Protein AF-A0A183PS20-F1 (afdb_monomer_lite)

Radius of gyration: 25.9 Å; chains: 1; bounding box: 67×39×58 Å

pLDDT: mean 72.87, std 17.19, range [33.78, 92.19]

Secondary structure (DSSP, 8-state):
-HHHHHHHHHHHHHHHHHHHHHS-------------PPPP--------------TTHHHHHHHHHHHHSSHHHHHHHGGGSPPHHHHHHTT-EEEEEETTEEEEEEEEE---HHHHHHHHT--TTEEE-TTT--EEEB-TT--B-S--S-TTSTT--------

Foldseek 3Di:
DVVVVVVVVVVVVVVVVVVVVVVDDDDDDDDDDDDDDDDDDDDDDDDDDDDDDPPVVVVVVVVVVVCCDDDNVVVVCVVVDDDPVRCLVVFHWAFDADPNDTDPPDTDTNDDPVVCVLQVPADPQWDADPPPRDIFGADPVGATPDDDPDPPRPNDPPPDPDD

InterPro domains:
  IPR031736 RNA exonuclease 1 homolog-like domain [PF15870] (1-112)

Sequence (163 aa):
MAYLNAVIQRLKCLKAEKKSIQLGEKSKISSSLTVVTRPAITSSHLSAYDSNNNAKKDDAEEKLDRLVKGPLLYSQLTSYLLSEEDLLANGYPLELVENDTIIRGKAALCLPENKSQLYGNCQSNERVCCRCGTRFLVDEYGYSLTQGECIYHWGKAVKQRSK

Structure (mmCIF, N/CA/C/O backbone):
data_AF-A0A183PS20-F1
#
_entry.id   AF-A0A183PS20-F1
#
loop_
_atom_site.group_PDB
_atom_site.id
_atom_site.type_symbol
_atom_site.label_atom_id
_atom_site.label_alt_id
_atom_site.label_comp_id
_atom_site.label_asym_id
_atom_site.label_entity_id
_atom_site.label_seq_id
_atom_site.pdbx_PDB_ins_code
_atom_site.Cartn_x
_atom_site.Cartn_y
_atom_site.Cartn_z
_atom_site.occupancy
_atom_site.B_iso_or_equiv
_atom_site.auth_seq_id
_atom_site.auth_comp_id
_atom_site.auth_asym_id
_atom_site.auth_atom_id
_atom_site.pdbx_PDB_model_num
ATOM 1 N N . MET A 1 1 ? -27.577 16.461 3.351 1.00 53.16 1 MET A N 1
ATOM 2 C CA . MET A 1 1 ? -28.738 15.568 3.592 1.00 53.16 1 MET A CA 1
ATOM 3 C C . MET A 1 1 ? -28.722 14.263 2.783 1.00 53.16 1 MET A C 1
ATOM 5 O O . MET A 1 1 ? -29.115 13.245 3.333 1.00 53.16 1 MET A O 1
ATOM 9 N N . ALA A 1 2 ? -28.239 14.228 1.531 1.00 55.22 2 ALA A N 1
ATOM 10 C CA . ALA A 1 2 ? -28.244 13.002 0.707 1.00 55.22 2 ALA A CA 1
ATOM 11 C C . ALA A 1 2 ? -27.350 11.859 1.238 1.00 55.22 2 ALA A C 1
ATOM 13 O O . ALA A 1 2 ? -27.740 10.694 1.203 1.00 55.22 2 ALA A O 1
ATOM 14 N N . TYR A 1 3 ? -26.173 12.191 1.776 1.00 71.75 3 TYR A N 1
ATOM 15 C CA . TYR A 1 3 ? -25.221 11.193 2.274 1.00 71.75 3 TYR A CA 1
ATOM 16 C C . TYR A 1 3 ? -25.757 10.426 3.491 1.00 71.75 3 TYR A C 1
ATOM 18 O O . TYR A 1 3 ? -25.661 9.206 3.562 1.00 71.75 3 TYR A O 1
ATOM 26 N N . LEU A 1 4 ? -26.404 11.138 4.416 1.00 71.94 4 LEU A N 1
ATOM 27 C CA . LEU A 1 4 ? -26.926 10.566 5.656 1.00 71.94 4 LEU A CA 1
ATOM 28 C C . LEU A 1 4 ? -28.072 9.579 5.377 1.00 71.94 4 LEU A C 1
ATOM 30 O O . LEU A 1 4 ? -28.113 8.492 5.947 1.00 71.94 4 LEU A O 1
ATOM 34 N N . ASN A 1 5 ? -28.928 9.898 4.405 1.00 71.50 5 ASN A N 1
ATOM 35 C CA . ASN A 1 5 ? -29.996 9.003 3.965 1.00 71.50 5 ASN A CA 1
ATOM 36 C C . ASN A 1 5 ? -29.450 7.752 3.258 1.00 71.50 5 ASN A C 1
ATOM 38 O O . ASN A 1 5 ? -29.927 6.654 3.538 1.00 71.50 5 ASN A O 1
ATOM 42 N N . ALA A 1 6 ? -28.408 7.885 2.427 1.00 73.12 6 ALA A N 1
ATOM 43 C CA . ALA A 1 6 ? -27.748 6.748 1.779 1.00 73.12 6 ALA A CA 1
ATOM 44 C C . ALA A 1 6 ? -27.099 5.792 2.797 1.00 73.12 6 ALA A C 1
ATOM 46 O O . ALA A 1 6 ? -27.215 4.569 2.676 1.00 73.12 6 ALA A O 1
ATOM 47 N N . VAL A 1 7 ? -26.478 6.347 3.843 1.00 82.25 7 VAL A N 1
ATOM 48 C CA . VAL A 1 7 ? -25.910 5.570 4.953 1.00 82.25 7 VAL A CA 1
ATOM 49 C C . VAL A 1 7 ? -27.016 4.840 5.723 1.00 82.25 7 VAL A C 1
ATOM 51 O O . VAL A 1 7 ? -26.908 3.633 5.947 1.00 82.25 7 VAL A O 1
ATOM 54 N N . ILE A 1 8 ? -28.121 5.515 6.056 1.00 86.00 8 ILE A N 1
ATOM 55 C CA . ILE A 1 8 ? -29.263 4.895 6.752 1.00 86.00 8 ILE A CA 1
ATOM 56 C C . ILE A 1 8 ? -29.866 3.752 5.923 1.00 86.00 8 ILE A C 1
ATOM 58 O O . ILE A 1 8 ? -30.191 2.695 6.468 1.00 86.00 8 ILE A O 1
ATOM 62 N N . GLN A 1 9 ? -29.998 3.928 4.608 1.00 77.31 9 GLN A N 1
ATOM 63 C CA . GLN A 1 9 ? -30.558 2.911 3.716 1.00 77.31 9 GLN A CA 1
ATOM 64 C C . GLN A 1 9 ? -29.644 1.687 3.613 1.00 77.31 9 GLN A C 1
ATOM 66 O O . GLN A 1 9 ? -30.122 0.557 3.725 1.00 77.31 9 GLN A O 1
ATOM 71 N N . ARG A 1 10 ? -28.322 1.890 3.519 1.00 84.69 10 ARG A N 1
ATOM 72 C CA . ARG A 1 10 ? -27.351 0.787 3.520 1.00 84.69 10 ARG A CA 1
ATOM 73 C C . ARG A 1 10 ? -27.370 0.015 4.840 1.00 84.69 10 ARG A C 1
ATOM 75 O O . ARG A 1 10 ? -27.350 -1.214 4.816 1.00 84.69 10 ARG A O 1
ATOM 82 N N . LEU A 1 11 ? -27.481 0.711 5.972 1.00 85.38 11 LEU A N 1
ATOM 83 C CA . LEU A 1 11 ? -27.589 0.085 7.295 1.00 85.38 11 LEU A CA 1
ATOM 84 C C . LEU A 1 11 ? -28.887 -0.723 7.462 1.00 85.38 11 LEU A C 1
ATOM 86 O O . LEU A 1 11 ? -28.869 -1.781 8.093 1.00 85.38 11 LEU A O 1
ATOM 90 N N . LYS A 1 12 ? -30.004 -0.272 6.875 1.00 87.12 12 LYS A N 1
ATOM 91 C CA . LYS A 1 12 ? -31.263 -1.039 6.849 1.00 87.12 12 LYS A CA 1
ATOM 92 C C . LYS A 1 12 ? -31.135 -2.314 6.007 1.00 87.12 12 LYS A C 1
ATOM 94 O O . LYS A 1 12 ? -31.563 -3.370 6.470 1.00 87.12 12 LYS A O 1
ATOM 99 N N . CYS A 1 13 ? -30.489 -2.246 4.841 1.00 76.12 13 CYS A N 1
ATOM 100 C CA . CYS A 1 13 ? -30.241 -3.422 3.999 1.00 76.12 13 CYS A CA 1
ATOM 101 C C . CYS A 1 13 ? -29.347 -4.458 4.697 1.00 76.12 13 CYS A C 1
ATOM 103 O O . CYS A 1 13 ? -29.694 -5.633 4.738 1.00 76.12 13 CYS A O 1
ATOM 105 N N . LEU A 1 14 ? -28.255 -4.020 5.333 1.00 77.31 14 LEU A N 1
ATOM 106 C CA . LEU A 1 14 ? -27.346 -4.914 6.063 1.00 77.31 14 LEU A CA 1
ATOM 107 C C . LEU A 1 14 ? -28.026 -5.594 7.264 1.00 77.31 14 LEU A C 1
ATOM 109 O O . LEU A 1 14 ? -27.734 -6.745 7.580 1.00 77.31 14 LEU A O 1
ATOM 113 N N . LYS A 1 15 ? -28.974 -4.916 7.930 1.00 80.81 15 LYS A N 1
ATOM 114 C CA . LYS A 1 15 ? -29.789 -5.533 8.993 1.00 80.81 15 LYS A CA 1
ATOM 115 C C . LYS A 1 15 ? -30.753 -6.596 8.459 1.00 80.81 15 LYS A C 1
ATOM 117 O O . LYS A 1 15 ? -30.976 -7.586 9.153 1.00 80.81 15 LYS A O 1
ATOM 122 N N . ALA A 1 16 ? -31.311 -6.413 7.263 1.00 74.06 16 ALA A N 1
ATOM 123 C CA . ALA A 1 16 ? -32.165 -7.413 6.619 1.00 74.06 16 ALA A CA 1
ATOM 124 C C . ALA A 1 16 ? -31.356 -8.640 6.158 1.00 74.06 16 ALA A C 1
ATOM 126 O O . ALA A 1 16 ? -31.781 -9.768 6.387 1.00 74.06 16 ALA A O 1
ATOM 127 N N . GLU A 1 17 ? -30.154 -8.419 5.625 1.00 73.44 17 GLU A N 1
ATOM 128 C CA . GLU A 1 17 ? -29.200 -9.464 5.225 1.00 73.44 17 GLU A CA 1
ATOM 129 C C . GLU A 1 17 ? -28.668 -10.259 6.435 1.00 73.44 17 GLU A C 1
ATOM 131 O O . GLU A 1 17 ? -28.566 -11.482 6.406 1.00 73.44 17 GLU A O 1
ATOM 136 N N . LYS A 1 18 ? -28.440 -9.599 7.580 1.00 69.62 18 LYS A N 1
ATOM 137 C CA . LYS A 1 18 ? -28.133 -10.295 8.844 1.00 69.62 18 LYS A CA 1
ATOM 138 C C . LYS A 1 18 ? -29.301 -11.169 9.325 1.00 69.62 18 LYS A C 1
ATOM 140 O O . LYS A 1 18 ? -29.069 -12.207 9.940 1.00 69.62 18 LYS A O 1
ATOM 145 N N . LYS A 1 19 ? -30.548 -10.760 9.058 1.00 61.75 19 LYS A N 1
ATOM 146 C CA . LYS A 1 19 ? -31.756 -11.509 9.441 1.00 61.75 19 LYS A CA 1
ATOM 147 C C . LYS A 1 19 ? -31.972 -12.744 8.557 1.00 61.75 19 LYS A C 1
ATOM 149 O O . LYS A 1 19 ? -32.441 -13.750 9.077 1.00 61.75 19 LYS A O 1
ATOM 154 N N . SER A 1 20 ? -31.578 -12.705 7.279 1.00 57.59 20 SER A N 1
ATOM 155 C CA . SER A 1 20 ? -31.592 -13.885 6.399 1.00 57.59 20 SER A CA 1
ATOM 156 C C . SER A 1 20 ? -30.471 -14.877 6.726 1.00 57.59 20 SER A C 1
ATOM 158 O O . SER A 1 20 ? -30.711 -16.076 6.708 1.00 57.59 20 SER A O 1
ATOM 160 N N . ILE A 1 21 ? -29.284 -14.411 7.136 1.00 58.88 21 ILE A N 1
ATOM 161 C CA . ILE A 1 21 ? -28.179 -15.300 7.553 1.00 58.88 21 ILE A CA 1
ATOM 162 C C . ILE A 1 21 ? -28.497 -16.047 8.866 1.00 58.88 21 ILE A C 1
ATOM 164 O O . ILE A 1 21 ? -28.037 -17.170 9.066 1.00 58.88 21 ILE A O 1
ATOM 168 N N . GLN A 1 22 ? -29.298 -15.456 9.765 1.00 57.62 22 GLN A N 1
ATOM 169 C CA . GLN A 1 22 ? -29.724 -16.114 11.013 1.00 57.62 22 GLN A CA 1
ATOM 170 C C . GLN A 1 22 ? -30.860 -17.134 10.822 1.00 57.62 22 GLN A C 1
ATOM 172 O O . GLN A 1 22 ? -31.020 -18.011 11.669 1.00 57.62 22 GLN A O 1
ATOM 177 N N . LEU A 1 23 ? -31.605 -17.072 9.712 1.00 53.69 23 LEU A N 1
ATOM 178 C CA . LEU A 1 23 ? -32.636 -18.045 9.342 1.00 53.69 23 LEU A CA 1
ATOM 179 C C . LEU A 1 23 ? -32.074 -19.032 8.298 1.00 53.69 23 LEU A C 1
ATOM 181 O O . LEU A 1 23 ? -32.521 -19.083 7.165 1.00 53.69 23 LEU A O 1
ATOM 185 N N . GLY A 1 24 ? -31.025 -19.748 8.711 1.00 48.50 24 GLY A N 1
ATOM 186 C CA . GLY A 1 24 ? -30.417 -20.924 8.081 1.00 48.50 24 GLY A CA 1
ATOM 187 C C . GLY A 1 24 ? -30.553 -21.117 6.569 1.00 48.50 24 GLY A C 1
ATOM 188 O O . GLY A 1 24 ? -31.514 -21.724 6.130 1.00 48.50 24 GLY A O 1
ATOM 189 N N . GLU A 1 25 ? -29.485 -20.813 5.827 1.00 40.31 25 GLU A N 1
ATOM 190 C CA . GLU A 1 25 ? -29.105 -21.539 4.607 1.00 40.31 25 GLU A CA 1
ATOM 191 C C . GLU A 1 25 ? -27.590 -21.382 4.373 1.00 40.31 25 GLU A C 1
ATOM 193 O O . GLU A 1 25 ? -27.076 -20.314 4.043 1.00 40.31 25 GLU A O 1
ATOM 198 N N . LYS A 1 26 ? -26.835 -22.459 4.624 1.00 48.22 26 LYS A N 1
ATOM 199 C CA . LYS A 1 26 ? -25.412 -22.563 4.276 1.00 48.22 26 LYS A CA 1
ATOM 200 C C . LYS A 1 26 ? -25.315 -22.991 2.812 1.00 48.22 26 LYS A C 1
ATOM 202 O O . LYS A 1 26 ? -25.551 -24.160 2.518 1.00 48.22 26 LYS A O 1
ATOM 207 N N . SER A 1 27 ? -24.873 -22.115 1.913 1.00 42.03 27 SER A N 1
ATOM 208 C CA . SER A 1 27 ? -24.460 -22.530 0.565 1.00 42.03 27 SER A CA 1
ATOM 209 C C . SER A 1 27 ? -23.140 -21.886 0.135 1.00 42.03 27 SER A C 1
ATOM 211 O O . SER A 1 27 ? -23.071 -20.715 -0.214 1.00 42.03 27 SER A O 1
ATOM 213 N N . LYS A 1 28 ? -22.105 -22.728 0.233 1.00 34.28 28 LYS A N 1
ATOM 214 C CA . LYS A 1 28 ? -20.882 -22.890 -0.571 1.00 34.28 28 LYS A CA 1
ATOM 215 C C . LYS A 1 28 ? -20.379 -21.707 -1.423 1.00 34.28 28 LYS A C 1
ATOM 217 O O . LYS A 1 28 ? -21.035 -21.214 -2.328 1.00 34.28 28 LYS A O 1
ATOM 222 N N . ILE A 1 29 ? -19.110 -21.405 -1.162 1.00 46.00 29 ILE A N 1
ATOM 223 C CA . ILE A 1 29 ? -18.163 -20.558 -1.892 1.00 46.00 29 ILE A CA 1
ATOM 224 C C . ILE A 1 29 ? -18.220 -20.809 -3.411 1.00 46.00 29 ILE A C 1
ATOM 226 O O . ILE A 1 29 ? -18.082 -21.950 -3.850 1.00 46.00 29 ILE A O 1
ATOM 230 N N . SER A 1 30 ? -18.310 -19.740 -4.208 1.00 33.78 30 SER A N 1
ATOM 231 C CA . SER A 1 30 ? -17.789 -19.730 -5.578 1.00 33.78 30 SER A CA 1
ATOM 232 C C . SER A 1 30 ? -17.261 -18.343 -5.948 1.00 33.78 30 SER A C 1
ATOM 234 O O . SER A 1 30 ? -17.930 -17.323 -5.803 1.00 33.78 30 SER A O 1
ATOM 236 N N . SER A 1 31 ? -16.006 -18.334 -6.372 1.00 47.19 31 SER A N 1
ATOM 237 C CA . SER A 1 31 ? -15.199 -17.212 -6.830 1.00 47.19 31 SER A CA 1
ATOM 238 C C . SER A 1 31 ? -15.669 -16.659 -8.179 1.00 47.19 31 SER A C 1
ATOM 240 O O . SER A 1 31 ? -15.701 -17.407 -9.151 1.00 47.19 31 SER A O 1
ATOM 242 N N . SER A 1 32 ? -15.910 -15.350 -8.292 1.00 39.38 32 SER A N 1
ATOM 243 C CA . SER A 1 32 ? -15.623 -14.590 -9.524 1.00 39.38 32 SER A CA 1
ATOM 244 C C . SER A 1 32 ? -15.707 -13.076 -9.293 1.00 39.38 32 SER A C 1
ATOM 246 O O . SER A 1 32 ? -16.576 -12.575 -8.584 1.00 39.38 32 SER A O 1
ATOM 248 N N . LEU A 1 33 ? -14.744 -12.350 -9.868 1.00 51.25 33 LEU A N 1
ATOM 249 C CA . LEU A 1 33 ? -14.690 -10.890 -9.899 1.00 51.25 33 LEU A CA 1
ATOM 250 C C . L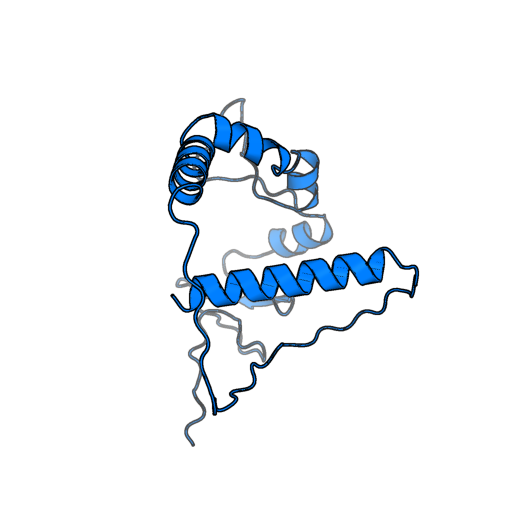EU A 1 33 ? -15.812 -10.336 -10.788 1.00 51.25 33 LEU A C 1
ATOM 252 O O . LEU A 1 33 ? -15.847 -10.666 -11.970 1.00 51.25 33 LEU A O 1
ATOM 256 N N . THR A 1 34 ? -16.615 -9.390 -10.293 1.00 38.59 34 THR A N 1
ATOM 257 C CA . THR A 1 34 ? -17.425 -8.523 -11.168 1.00 38.59 34 THR A CA 1
ATOM 258 C C . THR A 1 34 ? -17.467 -7.079 -10.676 1.00 38.59 34 THR A C 1
ATOM 260 O O . THR A 1 34 ? -17.863 -6.782 -9.550 1.00 38.59 34 THR A O 1
ATOM 263 N N . VAL A 1 35 ? -17.034 -6.194 -11.574 1.00 48.00 35 VAL A N 1
ATOM 264 C CA . VAL A 1 35 ? -17.052 -4.729 -11.512 1.00 48.00 35 VAL A CA 1
ATOM 265 C C . VAL A 1 35 ? -18.494 -4.224 -11.420 1.00 48.00 35 VAL A C 1
ATOM 267 O O . VAL A 1 35 ? -19.351 -4.647 -12.190 1.00 48.00 35 VAL A O 1
ATOM 270 N N . VAL A 1 36 ? -18.759 -3.305 -10.489 1.00 39.06 36 VAL A N 1
ATOM 271 C CA . VAL A 1 36 ? -20.100 -2.753 -10.245 1.00 39.06 36 VAL A CA 1
ATOM 272 C C . VAL A 1 36 ? -20.274 -1.438 -11.006 1.00 39.06 36 VAL A C 1
ATOM 274 O O . VAL A 1 36 ? -19.739 -0.402 -10.612 1.00 39.06 36 VAL A O 1
ATOM 277 N N . THR A 1 37 ? -21.059 -1.468 -12.080 1.00 48.34 37 THR A N 1
ATOM 278 C CA . THR A 1 37 ? -21.563 -0.273 -12.774 1.00 48.34 37 THR A CA 1
ATOM 279 C C . THR A 1 37 ? -22.824 0.232 -12.068 1.00 48.34 37 THR A C 1
ATOM 281 O O . THR A 1 37 ? -23.729 -0.544 -11.767 1.00 48.34 37 THR A O 1
ATOM 284 N N . ARG A 1 38 ? -22.902 1.539 -11.785 1.00 45.19 38 ARG A N 1
ATOM 285 C CA . ARG A 1 38 ? -24.082 2.170 -11.166 1.00 45.19 38 ARG A CA 1
ATOM 286 C C . ARG A 1 38 ? -25.182 2.407 -12.213 1.00 45.19 38 ARG A C 1
ATOM 288 O O . ARG A 1 38 ? -24.880 3.045 -13.220 1.00 45.19 38 ARG A O 1
ATOM 295 N N . PRO A 1 39 ? -26.443 1.996 -11.979 1.00 42.38 39 PRO A N 1
ATOM 296 C CA . PRO A 1 39 ? -27.552 2.422 -12.817 1.00 42.38 39 PRO A CA 1
ATOM 297 C C . PRO A 1 39 ? -28.018 3.823 -12.396 1.00 42.38 39 PRO A C 1
ATOM 299 O O . PRO A 1 39 ? -28.177 4.117 -11.210 1.00 42.38 39 PRO A O 1
ATOM 302 N N . ALA A 1 40 ? -28.228 4.690 -13.383 1.00 48.81 40 ALA A N 1
ATOM 303 C CA . ALA A 1 40 ? -28.978 5.928 -13.229 1.00 48.81 40 ALA A CA 1
ATOM 304 C C . ALA A 1 40 ? -30.468 5.592 -13.330 1.00 48.81 40 ALA A C 1
ATOM 306 O O . ALA A 1 40 ? -30.876 4.988 -14.321 1.00 48.81 40 ALA A O 1
ATOM 307 N N . ILE A 1 41 ? -31.275 5.963 -12.331 1.00 44.97 41 ILE A N 1
ATOM 308 C CA . ILE A 1 41 ? -32.732 5.864 -12.443 1.00 44.97 41 ILE A CA 1
ATOM 309 C C . ILE A 1 41 ? -33.391 7.126 -11.884 1.00 44.97 41 ILE A C 1
ATOM 311 O O . ILE A 1 41 ? -33.194 7.536 -10.742 1.00 44.97 41 ILE A O 1
ATOM 315 N N . THR A 1 42 ? -34.156 7.711 -12.793 1.00 41.84 42 THR A N 1
ATOM 316 C CA . THR A 1 42 ? -35.156 8.768 -12.712 1.00 41.84 42 THR A CA 1
ATOM 317 C C . THR A 1 42 ? -36.068 8.652 -11.489 1.00 41.84 42 THR A C 1
ATOM 319 O O . THR A 1 42 ? -36.695 7.615 -11.279 1.00 41.84 42 THR A O 1
ATOM 322 N N . SER A 1 43 ? -36.195 9.729 -10.711 1.00 38.88 43 SER A N 1
ATOM 323 C CA . SER A 1 43 ? -37.126 9.805 -9.583 1.00 38.88 43 SER A CA 1
ATOM 324 C C . SER A 1 43 ? -38.443 10.454 -10.007 1.00 38.88 43 SER A C 1
ATOM 326 O O . SER A 1 43 ? -38.474 11.645 -10.317 1.00 38.88 43 SER A O 1
ATOM 328 N N . SER A 1 44 ? -39.532 9.693 -9.954 1.00 43.59 44 SER A N 1
ATOM 329 C CA . SER A 1 44 ? -40.887 10.235 -9.860 1.00 43.59 44 SER A CA 1
ATOM 330 C C . SER A 1 44 ? -41.491 9.826 -8.513 1.00 43.59 44 SER A C 1
ATOM 332 O O . SER A 1 44 ? -41.395 8.660 -8.145 1.00 43.59 44 SER A O 1
ATOM 334 N N . HIS A 1 45 ? -42.111 10.807 -7.833 1.00 40.19 45 HIS A N 1
ATOM 335 C CA . HIS A 1 45 ? -43.087 10.677 -6.731 1.00 40.19 45 HIS A CA 1
ATOM 336 C C . HIS A 1 45 ? -42.580 10.079 -5.393 1.00 40.19 45 HIS A C 1
ATOM 338 O O . HIS A 1 45 ? -41.842 9.109 -5.381 1.00 40.19 45 HIS A O 1
ATOM 344 N N . LEU A 1 46 ? -42.964 10.486 -4.181 1.00 41.62 46 LEU A N 1
ATOM 345 C CA . LEU A 1 46 ? -43.601 11.650 -3.553 1.00 41.62 46 LEU A CA 1
ATOM 346 C C . LEU A 1 46 ? -43.390 11.444 -2.027 1.00 41.62 46 LEU A C 1
ATOM 348 O O . LEU A 1 46 ? -43.195 10.327 -1.555 1.00 41.62 46 LEU A O 1
ATOM 352 N N . SER A 1 47 ? -43.396 12.552 -1.295 1.00 48.81 47 SER A N 1
ATOM 353 C CA . SER A 1 47 ? -43.313 12.768 0.156 1.00 48.81 47 SER A CA 1
ATOM 354 C C . SER A 1 47 ? -43.999 11.769 1.105 1.00 48.81 47 SER A C 1
ATOM 356 O O . SER A 1 47 ? -45.122 11.352 0.847 1.00 48.81 47 SER A O 1
ATOM 358 N N . ALA A 1 48 ? -43.436 11.619 2.311 1.00 36.78 48 ALA A N 1
ATOM 359 C CA . ALA A 1 48 ? -44.126 11.975 3.558 1.00 36.78 48 ALA A CA 1
ATOM 360 C C . ALA A 1 48 ? -43.107 12.124 4.702 1.00 36.78 48 ALA A C 1
ATOM 362 O O . ALA A 1 48 ? -42.210 11.305 4.888 1.00 36.78 48 ALA A O 1
ATOM 363 N N . TYR A 1 49 ? -43.241 13.243 5.396 1.00 49.50 49 TYR A N 1
ATOM 364 C CA . TYR A 1 49 ? -42.529 13.688 6.582 1.00 49.50 49 TYR A CA 1
ATOM 365 C C . TYR A 1 49 ? -42.980 12.872 7.798 1.00 49.50 49 TYR A C 1
ATOM 367 O O . TYR A 1 49 ? -44.148 12.508 7.882 1.00 49.50 49 TYR A O 1
ATOM 375 N N . ASP A 1 50 ? -42.093 12.670 8.772 1.00 39.41 50 ASP A N 1
ATOM 376 C CA . ASP A 1 50 ? -42.541 12.705 10.162 1.00 39.41 50 ASP A CA 1
ATOM 377 C C . ASP A 1 50 ? -41.420 13.204 11.078 1.00 39.41 50 ASP A C 1
ATOM 379 O O . ASP A 1 50 ? -40.281 12.726 11.040 1.00 39.41 50 ASP A O 1
ATOM 383 N N . SER A 1 51 ? -41.756 14.232 11.848 1.00 54.75 51 SER A N 1
ATOM 384 C CA . SER A 1 51 ? -40.857 15.054 12.650 1.00 54.75 51 SER A CA 1
ATOM 385 C C . SER A 1 51 ? -41.181 14.834 14.119 1.00 54.75 51 SER A C 1
ATOM 387 O O . SER A 1 51 ? -42.176 15.366 14.593 1.00 54.75 51 SER A O 1
ATOM 389 N N . ASN A 1 52 ? -40.339 14.098 14.851 1.00 51.88 52 ASN A N 1
ATOM 390 C CA . ASN A 1 52 ? -40.174 14.287 16.299 1.00 51.88 52 ASN A CA 1
ATOM 391 C C . ASN A 1 52 ? -39.081 13.370 16.863 1.00 51.88 52 ASN A C 1
ATOM 393 O O . ASN A 1 52 ? -39.333 12.180 17.008 1.00 51.88 52 ASN A O 1
ATOM 397 N N . ASN A 1 53 ? -37.880 13.899 17.162 1.00 50.53 53 ASN A N 1
ATOM 398 C CA . ASN A 1 53 ? -36.887 13.329 18.104 1.00 50.53 53 ASN A CA 1
ATOM 399 C C . ASN A 1 53 ? -35.632 14.234 18.226 1.00 50.53 53 ASN A C 1
ATOM 401 O O . ASN A 1 53 ? -34.521 13.801 17.927 1.00 50.53 53 ASN A O 1
ATOM 405 N N . ASN A 1 54 ? -35.778 15.497 18.649 1.00 54.59 54 ASN A N 1
ATOM 406 C CA . ASN A 1 54 ? -34.616 16.396 18.785 1.00 54.59 54 ASN A CA 1
ATOM 407 C C . ASN A 1 54 ? -33.846 16.233 20.115 1.00 54.59 54 ASN A C 1
ATOM 409 O O . ASN A 1 54 ? -32.647 16.443 20.128 1.00 54.59 54 ASN A O 1
ATOM 413 N N . ALA A 1 55 ? -34.466 15.755 21.202 1.00 53.38 55 ALA A N 1
ATOM 414 C CA . ALA A 1 55 ? -33.809 15.723 22.521 1.00 53.38 55 ALA A CA 1
ATOM 415 C C . ALA A 1 55 ? -32.818 14.559 22.756 1.00 53.38 55 ALA A C 1
ATOM 417 O O . ALA A 1 55 ? -31.973 14.648 23.631 1.00 53.38 55 ALA A O 1
ATOM 418 N N . LYS A 1 56 ? -32.900 13.452 22.002 1.00 54.53 56 LYS A N 1
ATOM 419 C CA . LYS A 1 56 ? -31.988 12.289 22.156 1.00 54.53 56 LYS A CA 1
ATOM 420 C C . LYS A 1 56 ? -30.757 12.347 21.250 1.00 54.53 56 LYS A C 1
ATOM 422 O O . LYS A 1 56 ? -29.902 11.464 21.313 1.00 54.53 56 LYS A O 1
ATOM 427 N N . LYS A 1 57 ? -30.727 13.312 20.332 1.00 53.97 57 LYS A N 1
ATOM 428 C CA . LYS A 1 57 ? -29.696 13.409 19.303 1.00 53.97 57 LYS A CA 1
ATOM 429 C C . LYS A 1 57 ? -28.447 14.108 19.840 1.00 53.97 57 LYS A C 1
ATOM 431 O O . LYS A 1 57 ? -27.349 13.638 19.564 1.00 53.97 57 LYS A O 1
ATOM 436 N N . ASP A 1 58 ? -28.642 15.108 20.692 1.00 61.06 58 ASP A N 1
ATOM 437 C CA . ASP A 1 58 ? -27.566 15.910 21.278 1.00 61.06 58 ASP A CA 1
ATOM 438 C C . ASP A 1 58 ? -26.679 15.074 22.221 1.00 61.06 58 ASP A C 1
ATOM 440 O O . ASP A 1 58 ? -25.458 15.082 22.084 1.00 61.06 58 ASP A O 1
ATOM 444 N N . ASP A 1 59 ? -27.273 14.224 23.069 1.00 71.81 59 ASP A N 1
ATOM 445 C CA . ASP A 1 59 ? -26.524 13.312 23.955 1.00 71.81 59 ASP A CA 1
ATOM 446 C C . ASP A 1 59 ? -25.710 12.261 23.181 1.00 71.81 59 ASP A C 1
ATOM 448 O O . ASP A 1 59 ? -24.621 11.844 23.590 1.00 71.81 59 ASP A O 1
ATOM 452 N N . ALA A 1 60 ? -26.258 11.777 22.062 1.00 76.69 60 ALA A N 1
ATOM 453 C CA . ALA A 1 60 ? -25.605 10.774 21.230 1.00 76.69 60 ALA A CA 1
ATOM 454 C C . ALA A 1 60 ? -24.447 11.381 20.429 1.00 76.69 60 ALA A C 1
ATOM 456 O O . ALA A 1 60 ? -23.392 10.752 20.321 1.00 76.69 60 ALA A O 1
ATOM 457 N N . GLU A 1 61 ? -24.629 12.589 19.893 1.00 79.38 61 GLU A N 1
ATOM 458 C CA . GLU A 1 61 ? -23.580 13.335 19.199 1.00 79.38 61 GLU A CA 1
ATOM 459 C C . GLU A 1 61 ? -22.457 13.730 20.162 1.00 79.38 61 GLU A C 1
ATOM 461 O O . GLU A 1 61 ? -21.298 13.462 19.856 1.00 79.38 61 GLU A O 1
ATOM 466 N N . GLU A 1 62 ? -22.765 14.223 21.365 1.00 78.69 62 GLU A N 1
ATOM 467 C CA . GLU A 1 62 ? -21.750 14.552 22.376 1.00 78.69 62 GLU A CA 1
ATOM 468 C C . GLU A 1 62 ? -20.969 13.311 22.835 1.00 78.69 62 GLU A C 1
ATOM 470 O O . GLU A 1 62 ? -19.741 13.334 22.972 1.00 78.69 62 GLU A O 1
ATOM 475 N N . LYS A 1 63 ? -21.660 12.183 23.034 1.00 78.19 63 LYS A N 1
ATOM 476 C CA . LYS A 1 63 ? -21.017 10.913 23.389 1.00 78.19 63 LYS A CA 1
ATOM 477 C C . LYS A 1 63 ? -20.106 10.397 22.275 1.00 78.19 63 LYS A C 1
ATOM 479 O O . LYS A 1 63 ? -19.032 9.877 22.575 1.00 78.19 63 LYS A O 1
ATOM 484 N N . LEU A 1 64 ? -20.510 10.535 21.013 1.00 79.06 64 LEU A N 1
ATOM 485 C CA . LEU A 1 64 ? -19.654 10.219 19.868 1.00 79.06 64 LEU A CA 1
ATOM 486 C C . LEU A 1 64 ? -18.443 11.149 19.812 1.00 79.06 64 LEU A C 1
ATOM 488 O O . LEU A 1 64 ? -17.330 10.671 19.616 1.00 79.06 64 LEU A O 1
ATOM 492 N N . ASP A 1 65 ? -18.632 12.440 20.062 1.00 81.19 65 ASP A N 1
ATOM 493 C CA . ASP A 1 65 ? -17.550 13.422 20.066 1.00 81.19 65 ASP A CA 1
ATOM 494 C C . ASP A 1 65 ? -16.498 13.098 21.137 1.00 81.19 65 ASP A C 1
ATOM 496 O O . ASP A 1 65 ? -15.297 13.172 20.881 1.00 81.19 65 ASP A O 1
ATOM 500 N N . ARG A 1 66 ? -16.935 12.632 22.313 1.00 77.56 66 ARG A N 1
ATOM 501 C CA . ARG A 1 66 ? -16.048 12.137 23.381 1.00 77.56 66 ARG A CA 1
ATOM 502 C C . ARG A 1 66 ? -15.354 10.815 23.036 1.00 77.56 66 ARG A C 1
ATOM 504 O O . ARG A 1 66 ? -14.242 10.589 23.496 1.00 77.56 66 ARG A O 1
ATOM 511 N N . LEU A 1 67 ? -15.991 9.936 22.261 1.00 77.50 67 LEU A N 1
ATOM 512 C CA . LEU A 1 67 ? -15.393 8.668 21.818 1.00 77.50 67 LEU A CA 1
ATOM 513 C C . LEU A 1 67 ? -14.370 8.863 20.695 1.00 77.50 67 LEU A C 1
ATOM 515 O O . LEU A 1 67 ? -13.388 8.131 20.631 1.00 77.50 67 LEU A O 1
ATOM 519 N N . VAL A 1 68 ? -14.607 9.832 19.810 1.00 81.19 68 VAL A N 1
ATOM 520 C CA . VAL A 1 68 ? -13.743 10.137 18.661 1.00 81.19 68 VAL A CA 1
ATOM 521 C C . VAL A 1 68 ? -12.580 11.055 19.058 1.00 81.19 68 VAL A C 1
ATOM 523 O O . VAL A 1 68 ? -11.562 11.100 18.371 1.00 81.19 68 VAL A O 1
ATOM 526 N N . LYS A 1 69 ? -12.671 11.761 20.189 1.00 81.75 69 LYS A N 1
ATOM 527 C CA . LYS A 1 69 ? -11.595 12.620 20.694 1.00 81.75 69 LYS A CA 1
ATOM 528 C C . LYS A 1 69 ? -10.799 11.919 21.798 1.00 81.7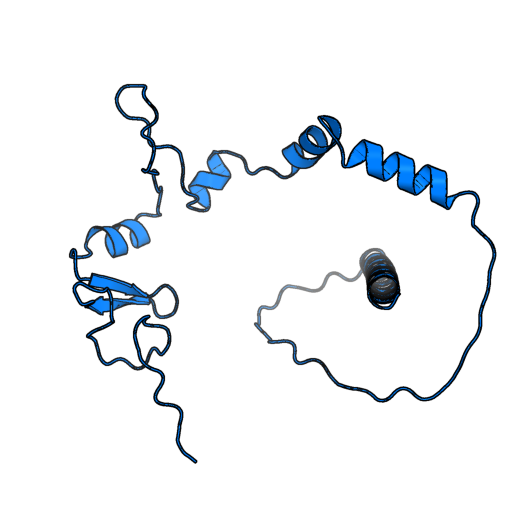5 69 LYS A C 1
ATOM 530 O O . LYS A 1 69 ? -11.334 11.523 22.826 1.00 81.75 69 LYS A O 1
ATOM 535 N N . GLY A 1 70 ? -9.480 11.851 21.621 1.00 81.19 70 GLY A N 1
ATOM 536 C CA . GLY A 1 70 ? -8.539 11.521 22.695 1.00 81.19 70 GLY A CA 1
ATOM 537 C C . GLY A 1 70 ? -8.212 10.027 22.874 1.00 81.19 70 GLY A C 1
ATOM 538 O O . GLY A 1 70 ? -8.382 9.236 21.947 1.00 81.19 70 GLY A O 1
ATOM 539 N N . PRO A 1 71 ? -7.698 9.630 24.058 1.00 85.25 71 PRO A N 1
ATOM 540 C CA . PRO A 1 71 ? -7.147 8.292 24.320 1.00 85.25 71 PRO A CA 1
ATOM 541 C C . PRO A 1 71 ? -8.133 7.133 24.124 1.00 85.25 71 PRO A C 1
ATOM 543 O O . PRO A 1 71 ? -7.718 6.026 23.791 1.00 85.25 71 PRO A O 1
ATOM 546 N N . LEU A 1 72 ? -9.434 7.390 24.308 1.00 86.38 72 LEU A N 1
ATOM 547 C CA . LEU A 1 72 ? -10.488 6.388 24.126 1.00 86.38 72 LEU A CA 1
ATOM 548 C C . LEU A 1 72 ? -10.635 5.947 22.669 1.00 86.38 72 LEU A C 1
ATOM 550 O O . LEU A 1 72 ? -10.950 4.789 22.419 1.00 86.38 72 LEU A O 1
ATOM 554 N N . LEU A 1 73 ? -10.379 6.837 21.707 1.00 88.75 73 LEU A N 1
ATOM 555 C CA . LEU A 1 73 ? -10.379 6.456 20.298 1.00 88.75 73 LEU A CA 1
ATOM 556 C C . LEU A 1 73 ? -9.256 5.451 20.029 1.00 88.75 73 LEU A C 1
ATOM 558 O O . LEU A 1 73 ? -9.491 4.395 19.447 1.00 88.75 73 LEU A O 1
ATOM 562 N N . TYR A 1 74 ? -8.040 5.766 20.484 1.00 89.38 74 TYR A N 1
ATOM 563 C CA . TYR A 1 74 ? -6.873 4.916 20.261 1.00 89.38 74 TYR A CA 1
ATOM 564 C C . TYR A 1 74 ? -7.048 3.536 20.893 1.00 89.38 74 TYR A C 1
ATOM 566 O O . TYR A 1 74 ? -6.773 2.544 20.229 1.00 89.38 74 TYR A O 1
ATOM 574 N N . SER A 1 75 ? -7.580 3.447 22.117 1.00 89.25 75 SER A N 1
ATOM 575 C CA . SER A 1 75 ? -7.824 2.153 22.771 1.00 89.25 75 SER A CA 1
ATOM 576 C C . SER A 1 75 ? -8.895 1.300 22.085 1.00 89.25 75 SER A C 1
ATOM 578 O O . SER A 1 75 ? -8.864 0.079 22.197 1.00 89.25 75 SER A O 1
ATOM 580 N N . GLN A 1 76 ? -9.836 1.910 21.360 1.00 89.00 76 GLN A N 1
ATOM 581 C CA . GLN A 1 76 ? -10.780 1.169 20.518 1.00 89.00 76 GLN A CA 1
ATOM 582 C C . GLN A 1 76 ? -10.120 0.723 19.206 1.00 89.00 76 GLN A C 1
ATOM 584 O O . GLN A 1 76 ? -10.347 -0.397 18.746 1.00 89.00 76 GLN A O 1
ATOM 589 N N . LEU A 1 77 ? -9.275 1.575 18.613 1.00 90.94 77 LEU A N 1
ATOM 590 C CA . LEU A 1 77 ? -8.577 1.288 17.358 1.00 90.94 77 LEU A CA 1
ATOM 591 C C . LEU A 1 77 ? -7.467 0.241 17.501 1.00 90.94 77 LEU A C 1
ATOM 593 O O . LEU A 1 77 ? -7.207 -0.470 16.534 1.00 90.94 77 LEU A O 1
ATOM 597 N N . THR A 1 78 ? -6.848 0.096 18.675 1.00 90.12 78 THR A N 1
ATOM 598 C CA . THR A 1 78 ? -5.797 -0.912 18.907 1.00 90.12 78 THR A CA 1
ATOM 599 C C . THR A 1 78 ? -6.273 -2.331 18.625 1.00 90.12 78 THR A C 1
ATOM 601 O O . THR A 1 78 ? -5.488 -3.141 18.149 1.00 90.12 78 THR A O 1
ATOM 604 N N . SER A 1 79 ? -7.561 -2.625 18.832 1.00 90.19 79 SER A N 1
ATOM 605 C CA . SER A 1 79 ? -8.150 -3.931 18.498 1.00 90.19 79 SER A CA 1
ATOM 606 C C . SER A 1 79 ? -8.169 -4.251 16.996 1.00 90.19 79 SER A C 1
ATOM 608 O O . SER A 1 79 ? -8.322 -5.410 16.621 1.00 90.19 79 SER A O 1
ATOM 610 N N . TYR A 1 80 ? -8.005 -3.237 16.143 1.00 91.62 80 TYR A N 1
ATOM 611 C CA . TYR A 1 80 ? -7.938 -3.365 14.687 1.00 91.62 80 TYR A CA 1
ATOM 612 C C . TYR A 1 80 ? -6.504 -3.280 14.150 1.00 91.62 80 TYR A C 1
ATOM 614 O O . TYR A 1 80 ? -6.310 -3.366 12.936 1.00 91.62 80 TYR A O 1
ATOM 622 N N . LEU A 1 81 ? -5.506 -3.073 15.016 1.00 92.19 81 LEU A N 1
ATOM 623 C CA . LEU A 1 81 ? -4.109 -3.118 14.605 1.00 92.19 81 LEU A CA 1
ATOM 624 C C . LEU A 1 81 ? -3.708 -4.568 14.341 1.00 92.19 81 LEU A C 1
ATOM 626 O O . LEU A 1 81 ? -4.058 -5.476 15.092 1.00 92.19 81 LEU A O 1
ATOM 630 N N . LEU A 1 82 ? -2.968 -4.764 13.255 1.00 92.00 82 LEU A N 1
ATOM 631 C CA . LEU A 1 82 ? -2.370 -6.051 12.939 1.00 92.00 82 LEU A CA 1
ATOM 632 C C . LEU A 1 82 ? -1.254 -6.362 13.939 1.00 92.00 82 LEU A C 1
ATOM 634 O O . LEU A 1 82 ? -0.549 -5.453 14.388 1.00 92.00 82 LEU A O 1
ATOM 638 N N . SER A 1 83 ? -1.092 -7.645 14.263 1.00 91.88 83 SER A N 1
ATOM 639 C CA . SER A 1 83 ? 0.083 -8.105 15.002 1.00 91.88 83 SER A CA 1
ATOM 640 C C . SER A 1 83 ? 1.346 -7.916 14.155 1.00 91.88 83 SER A C 1
ATOM 642 O O . SER A 1 83 ? 1.278 -7.811 12.929 1.00 91.88 83 SER A O 1
ATOM 644 N N . GLU A 1 84 ? 2.517 -7.873 14.789 1.00 88.38 84 GLU A N 1
ATOM 645 C CA . GLU A 1 84 ? 3.789 -7.764 14.063 1.00 88.38 84 GLU A CA 1
ATOM 646 C C . GLU A 1 84 ? 4.003 -8.944 13.101 1.00 88.38 84 GLU A C 1
ATOM 648 O O . GLU A 1 84 ? 4.453 -8.762 11.969 1.00 88.38 84 GLU A O 1
ATOM 653 N N . GLU A 1 85 ? 3.577 -10.140 13.509 1.00 89.12 85 GLU A N 1
ATOM 654 C CA . GLU A 1 85 ? 3.595 -11.351 12.687 1.00 89.12 85 GLU A CA 1
ATOM 655 C C . GLU A 1 85 ? 2.703 -11.205 11.447 1.00 89.12 85 GLU A C 1
ATOM 657 O O . GLU A 1 85 ? 3.122 -11.536 10.336 1.00 89.12 85 GLU A O 1
ATOM 662 N N . ASP A 1 86 ? 1.499 -10.646 11.606 1.00 90.31 86 ASP A N 1
ATOM 663 C CA . ASP A 1 86 ? 0.590 -10.379 10.489 1.00 90.31 86 ASP A CA 1
ATOM 664 C C . ASP A 1 86 ? 1.144 -9.299 9.556 1.00 90.31 86 ASP A C 1
ATOM 666 O O . ASP A 1 86 ? 1.013 -9.408 8.333 1.00 90.31 86 ASP A O 1
ATOM 670 N N . LEU A 1 87 ? 1.767 -8.251 10.102 1.00 89.44 87 LEU A N 1
ATOM 671 C CA . LEU A 1 87 ? 2.419 -7.217 9.299 1.00 89.44 87 LEU A CA 1
ATOM 672 C C . LEU A 1 87 ? 3.520 -7.831 8.430 1.00 89.44 87 LEU A C 1
ATOM 674 O O . LEU A 1 87 ? 3.572 -7.569 7.224 1.00 89.44 87 LEU A O 1
ATOM 678 N N . LEU A 1 88 ? 4.338 -8.700 9.021 1.00 87.19 88 LEU A N 1
ATOM 679 C CA . LEU A 1 88 ? 5.409 -9.410 8.336 1.00 87.19 88 LEU A CA 1
ATOM 680 C C . LEU A 1 88 ? 4.858 -10.369 7.272 1.00 87.19 88 LEU A C 1
ATOM 682 O O . LEU A 1 88 ? 5.298 -10.324 6.123 1.00 87.19 88 LEU A O 1
ATOM 686 N N . ALA A 1 89 ? 3.851 -11.179 7.608 1.00 87.00 89 ALA A N 1
ATOM 687 C CA . ALA A 1 89 ? 3.231 -12.133 6.684 1.00 87.00 89 ALA A CA 1
ATOM 688 C C . ALA A 1 89 ? 2.582 -11.448 5.470 1.00 87.00 89 ALA A C 1
ATOM 690 O O . ALA A 1 89 ? 2.623 -11.969 4.352 1.00 87.00 89 ALA A O 1
ATOM 691 N N . ASN A 1 90 ? 2.011 -10.258 5.669 1.00 87.19 90 ASN A N 1
ATOM 692 C CA . ASN A 1 90 ? 1.416 -9.458 4.600 1.00 87.19 90 ASN A CA 1
ATOM 693 C C . ASN A 1 90 ? 2.438 -8.569 3.862 1.00 87.19 90 ASN A C 1
ATOM 695 O O . ASN A 1 90 ? 2.077 -7.908 2.884 1.00 87.19 90 ASN A O 1
ATOM 699 N N . GLY A 1 91 ? 3.709 -8.578 4.278 1.00 86.62 91 GLY A N 1
ATOM 700 C CA . GLY A 1 91 ? 4.791 -7.833 3.639 1.00 86.62 91 GLY A CA 1
ATOM 701 C C . GLY A 1 91 ? 4.682 -6.317 3.814 1.00 86.62 91 GLY A C 1
ATOM 702 O O . GLY A 1 91 ? 5.060 -5.572 2.905 1.00 86.62 91 GLY A O 1
ATOM 703 N N . TYR A 1 92 ? 4.137 -5.852 4.941 1.00 90.00 92 TYR A N 1
ATOM 704 C CA . TYR A 1 92 ? 4.138 -4.430 5.279 1.00 90.00 92 TYR A CA 1
ATOM 705 C C . TYR A 1 92 ? 5.571 -3.931 5.549 1.00 90.00 92 TYR A C 1
ATOM 707 O O . TYR A 1 92 ? 6.404 -4.696 6.039 1.00 90.00 92 TYR A O 1
ATOM 715 N N . PRO A 1 93 ? 5.882 -2.655 5.248 1.00 90.25 93 PRO A N 1
ATOM 716 C CA . PRO A 1 93 ? 7.158 -2.056 5.625 1.00 90.25 93 PRO A CA 1
ATOM 717 C C . PRO A 1 93 ? 7.309 -1.993 7.146 1.00 90.25 93 PRO A C 1
ATOM 719 O O . PRO A 1 93 ? 6.448 -1.436 7.827 1.00 90.25 93 PRO A O 1
ATOM 722 N N . LEU A 1 94 ? 8.418 -2.525 7.651 1.00 89.44 94 LEU A N 1
ATOM 723 C CA . LEU A 1 94 ? 8.800 -2.487 9.061 1.00 89.44 94 LEU A CA 1
ATOM 724 C C . LEU A 1 94 ? 10.004 -1.565 9.271 1.00 89.44 94 LEU A C 1
ATOM 726 O O . LEU A 1 94 ? 10.705 -1.185 8.327 1.00 89.44 94 LEU A O 1
ATOM 730 N N . GLU A 1 95 ? 10.239 -1.186 10.522 1.00 89.81 95 GLU A N 1
ATOM 731 C CA . GLU A 1 95 ? 11.391 -0.367 10.889 1.00 89.81 95 GLU A CA 1
ATOM 732 C C . GLU A 1 95 ? 12.697 -1.131 10.640 1.00 89.81 95 GLU A C 1
ATOM 734 O O . GLU A 1 95 ? 12.830 -2.305 10.981 1.00 89.81 95 GLU A O 1
ATOM 739 N N . LEU A 1 96 ? 13.673 -0.462 10.020 1.00 87.75 96 LEU A N 1
ATOM 740 C CA . LEU A 1 96 ? 15.000 -1.034 9.824 1.00 87.75 96 LEU A CA 1
ATOM 741 C C . LEU A 1 96 ? 15.865 -0.719 11.049 1.00 87.75 96 LEU A C 1
ATOM 743 O O . LEU A 1 96 ? 16.260 0.434 11.244 1.00 87.75 96 LEU A O 1
ATOM 747 N N . VAL A 1 97 ? 16.159 -1.743 11.848 1.00 88.50 97 VAL A N 1
ATOM 748 C CA . VAL A 1 97 ? 17.060 -1.651 13.004 1.00 88.50 97 VAL A CA 1
ATOM 749 C C . VAL A 1 97 ? 18.451 -2.126 12.590 1.00 88.50 97 VAL A C 1
ATOM 751 O O . VAL A 1 97 ? 18.629 -3.276 12.195 1.00 88.50 97 VAL A O 1
ATOM 754 N N . GLU A 1 98 ? 19.443 -1.243 12.684 1.00 87.94 98 GLU A N 1
ATOM 755 C CA . GLU A 1 98 ? 20.859 -1.566 12.483 1.00 87.94 98 GLU A CA 1
ATOM 756 C C . GLU A 1 98 ? 21.629 -1.088 13.719 1.00 87.94 98 GLU A C 1
ATOM 758 O O . GLU A 1 98 ? 21.483 0.062 14.130 1.00 87.94 98 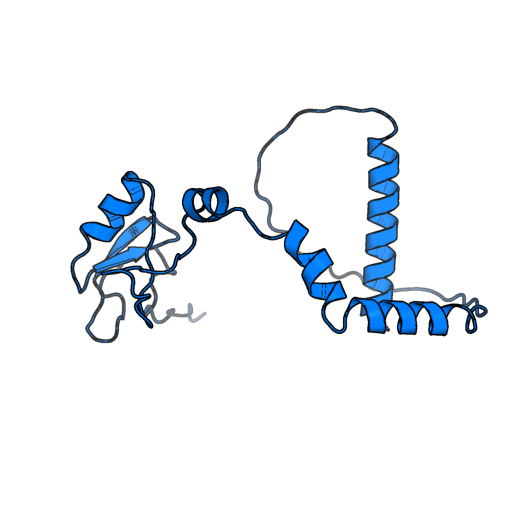GLU A O 1
ATOM 763 N N . ASN A 1 99 ? 22.424 -1.965 14.342 1.00 86.31 99 ASN A N 1
ATOM 764 C CA . ASN A 1 99 ? 23.192 -1.652 15.558 1.00 86.31 99 ASN A CA 1
ATOM 765 C C . ASN A 1 99 ? 22.345 -0.989 16.665 1.00 86.31 99 ASN A C 1
ATOM 767 O O . ASN A 1 99 ? 22.721 0.050 17.206 1.00 86.31 99 ASN A O 1
ATOM 771 N N . ASP A 1 100 ? 21.175 -1.567 16.956 1.00 85.19 100 ASP A N 1
ATOM 772 C CA . ASP A 1 100 ? 20.228 -1.088 17.981 1.00 85.19 100 ASP A CA 1
ATOM 773 C C . ASP A 1 100 ? 19.663 0.329 17.731 1.00 85.19 100 ASP A C 1
ATOM 775 O O . ASP A 1 100 ? 19.046 0.944 18.597 1.00 85.19 100 ASP A O 1
ATOM 779 N N . THR A 1 101 ? 19.849 0.867 16.520 1.00 89.25 101 THR A N 1
ATOM 780 C CA . THR A 1 101 ? 19.346 2.183 16.117 1.00 89.25 101 THR A CA 1
ATOM 781 C C . THR A 1 101 ? 18.362 2.049 14.957 1.00 89.25 101 THR A C 1
ATOM 783 O O . THR A 1 101 ? 18.639 1.396 13.951 1.00 89.25 101 THR A O 1
ATOM 786 N N . ILE A 1 102 ? 17.205 2.711 15.072 1.00 88.38 102 ILE A N 1
ATOM 787 C CA . ILE A 1 102 ? 16.209 2.788 13.994 1.00 88.38 102 ILE A CA 1
ATOM 788 C C . ILE A 1 102 ? 16.709 3.752 12.914 1.00 88.38 102 ILE A C 1
ATOM 790 O O . ILE A 1 102 ? 16.846 4.959 13.151 1.00 88.38 102 ILE A O 1
ATOM 794 N N . ILE A 1 103 ? 16.927 3.245 11.701 1.00 90.62 103 ILE A N 1
ATOM 795 C CA . ILE A 1 103 ? 17.358 4.071 10.572 1.00 90.62 103 ILE A CA 1
ATOM 796 C C . ILE A 1 103 ? 16.160 4.803 9.971 1.00 90.62 103 ILE A C 1
ATOM 798 O O . ILE A 1 103 ? 15.256 4.210 9.384 1.00 90.62 103 ILE A O 1
ATOM 802 N N . ARG A 1 104 ? 16.176 6.135 10.060 1.00 88.06 104 ARG A N 1
ATOM 803 C CA . ARG A 1 104 ? 15.161 6.988 9.431 1.00 88.06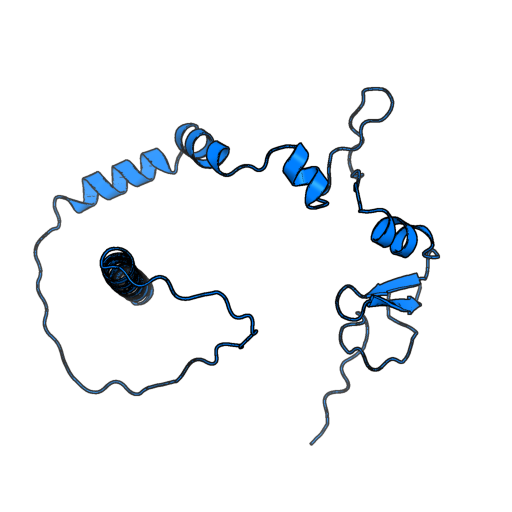 104 ARG A CA 1
ATOM 804 C C . ARG A 1 104 ? 15.335 7.009 7.911 1.00 88.06 104 ARG A C 1
ATOM 806 O O . ARG A 1 104 ? 16.448 7.035 7.398 1.00 88.06 104 ARG A O 1
ATOM 813 N N . GLY A 1 105 ? 14.217 7.022 7.187 1.00 86.12 105 GLY A N 1
ATOM 814 C CA . GLY A 1 105 ? 14.209 7.064 5.719 1.00 86.12 105 GLY A CA 1
ATOM 815 C C . GLY A 1 105 ? 14.474 5.718 5.036 1.00 86.12 105 GLY A C 1
ATOM 816 O O . GLY A 1 105 ? 14.502 5.665 3.809 1.00 86.12 105 GLY A O 1
ATOM 817 N N . LYS A 1 106 ? 14.631 4.632 5.802 1.00 85.88 106 LYS A N 1
ATOM 818 C CA . LYS A 1 106 ? 14.685 3.259 5.290 1.00 85.88 106 LYS A CA 1
ATOM 819 C C . LYS A 1 106 ? 13.631 2.400 5.983 1.00 85.88 106 LYS A C 1
ATOM 821 O O . LYS A 1 106 ? 13.238 2.686 7.110 1.00 85.88 106 LYS A O 1
ATOM 826 N N . ALA A 1 107 ? 13.188 1.355 5.295 1.00 88.50 107 ALA A N 1
ATOM 827 C CA . ALA A 1 107 ? 12.269 0.361 5.830 1.00 88.50 107 ALA A CA 1
ATOM 828 C C . ALA A 1 107 ? 12.756 -1.040 5.453 1.00 88.50 107 ALA A C 1
ATOM 830 O O . ALA A 1 107 ? 13.301 -1.239 4.363 1.00 88.50 107 ALA A O 1
ATOM 831 N N . ALA A 1 108 ? 12.553 -1.995 6.352 1.00 85.94 108 ALA A N 1
ATOM 832 C CA . ALA A 1 108 ? 12.754 -3.409 6.093 1.00 85.94 108 ALA A CA 1
ATOM 833 C C . ALA A 1 108 ? 11.490 -3.985 5.440 1.00 85.94 108 ALA A C 1
ATOM 835 O O . ALA A 1 108 ? 10.374 -3.741 5.898 1.00 85.94 108 ALA A O 1
ATOM 836 N N . LEU A 1 109 ? 11.661 -4.743 4.357 1.00 85.00 109 LEU A N 1
ATOM 837 C CA . LEU A 1 109 ? 10.572 -5.453 3.690 1.00 85.00 109 LEU A CA 1
ATOM 838 C C . LEU A 1 109 ? 10.841 -6.952 3.754 1.00 85.00 109 LEU A C 1
ATOM 840 O O . LEU A 1 109 ? 11.738 -7.460 3.082 1.00 85.00 109 LEU A O 1
ATOM 844 N N . CYS A 1 110 ? 10.029 -7.668 4.523 1.00 81.50 110 CYS A N 1
ATOM 845 C CA . CYS A 1 110 ? 10.025 -9.125 4.534 1.00 81.50 110 CYS A CA 1
ATOM 846 C C . CYS A 1 110 ? 9.111 -9.624 3.413 1.00 81.50 110 CYS A C 1
ATOM 848 O O . CYS A 1 110 ? 7.915 -9.838 3.591 1.00 81.50 110 CYS A O 1
ATOM 850 N N . LEU A 1 111 ? 9.674 -9.750 2.213 1.00 79.06 111 LEU A N 1
ATOM 851 C CA . LEU A 1 111 ? 8.972 -10.323 1.070 1.00 79.06 111 LEU A CA 1
ATOM 852 C C . LEU A 1 111 ? 9.136 -11.851 1.070 1.00 79.06 111 LEU A C 1
ATOM 854 O O . LEU A 1 111 ? 10.227 -12.338 1.372 1.00 79.06 111 LEU A O 1
ATOM 858 N N . PRO A 1 112 ? 8.106 -12.617 0.666 1.00 78.69 112 PRO A N 1
ATOM 859 C CA . PRO A 1 112 ? 8.268 -14.046 0.429 1.00 78.69 112 PRO A CA 1
ATOM 860 C C . PRO A 1 112 ? 9.337 -14.277 -0.647 1.00 78.69 112 PRO A C 1
ATOM 862 O O . PRO A 1 112 ? 9.513 -13.453 -1.550 1.00 78.69 112 PRO A O 1
ATOM 865 N N . GLU A 1 113 ? 10.057 -15.393 -0.550 1.00 78.06 113 GLU A N 1
ATOM 866 C CA . GLU A 1 113 ? 11.297 -15.642 -1.298 1.00 78.06 113 GLU A CA 1
ATOM 867 C C . GLU A 1 113 ? 11.145 -15.475 -2.818 1.00 78.06 113 GLU A C 1
ATOM 869 O O . GLU A 1 113 ? 11.981 -14.853 -3.471 1.00 78.06 113 GLU A O 1
ATOM 874 N N . ASN A 1 114 ? 10.011 -15.905 -3.373 1.00 77.31 114 ASN A N 1
ATOM 875 C CA . ASN A 1 114 ? 9.673 -15.714 -4.783 1.00 77.31 114 ASN A CA 1
ATOM 876 C C . ASN A 1 114 ? 9.628 -14.232 -5.202 1.00 77.31 114 ASN A C 1
ATOM 878 O O . ASN A 1 114 ? 10.119 -13.870 -6.269 1.00 77.31 114 ASN A O 1
ATOM 882 N N . LYS A 1 115 ? 9.046 -13.358 -4.374 1.00 76.06 115 LYS A N 1
ATOM 883 C CA . LYS A 1 115 ? 9.004 -11.912 -4.629 1.00 76.06 115 LYS A CA 1
ATOM 884 C C . LYS A 1 115 ? 10.363 -11.282 -4.358 1.00 76.06 115 LYS A C 1
ATOM 886 O O . LYS A 1 115 ? 10.789 -10.431 -5.132 1.00 76.06 115 LYS A O 1
ATOM 891 N N . SER A 1 116 ? 11.051 -11.722 -3.307 1.00 77.69 116 SER A N 1
ATOM 892 C CA . SER A 1 116 ? 12.390 -11.237 -2.972 1.00 77.69 116 SER A CA 1
ATOM 893 C C . SER A 1 116 ? 13.366 -11.435 -4.135 1.00 77.69 116 SER A C 1
ATOM 895 O O . SER A 1 116 ? 14.017 -10.484 -4.548 1.00 77.69 116 SER A O 1
ATOM 897 N N . GLN A 1 117 ? 13.376 -12.609 -4.774 1.00 76.75 117 GLN A N 1
ATOM 898 C CA . GLN A 1 117 ? 14.209 -12.867 -5.957 1.00 76.75 117 GLN A CA 1
ATOM 899 C C . GLN A 1 117 ? 13.822 -11.992 -7.162 1.00 76.75 117 GLN A C 1
ATOM 901 O O . GLN A 1 117 ? 14.690 -11.484 -7.875 1.00 76.75 117 GLN A O 1
ATOM 906 N N . LEU A 1 118 ? 12.520 -11.773 -7.388 1.00 77.50 118 LEU A N 1
ATOM 907 C CA . LEU A 1 118 ? 12.035 -10.931 -8.487 1.00 77.50 118 LEU A CA 1
ATOM 908 C C . LEU A 1 118 ? 12.497 -9.473 -8.355 1.00 77.50 118 LEU A C 1
ATOM 910 O O . LEU A 1 118 ? 12.933 -8.889 -9.350 1.00 77.50 118 LEU A O 1
ATOM 914 N N . TYR A 1 119 ? 12.405 -8.900 -7.152 1.00 76.88 119 TYR A N 1
ATOM 915 C CA . TYR A 1 119 ? 12.793 -7.510 -6.884 1.00 76.88 119 TYR A CA 1
ATOM 916 C C . TYR A 1 119 ? 14.293 -7.346 -6.609 1.00 76.88 119 TYR A C 1
ATOM 918 O O . TYR A 1 119 ? 14.876 -6.354 -7.033 1.00 76.88 119 TYR A O 1
ATOM 926 N N . GLY A 1 120 ? 14.931 -8.309 -5.946 1.00 75.25 120 GLY A N 1
ATOM 927 C CA . GLY A 1 120 ? 16.349 -8.265 -5.579 1.00 75.25 120 GLY A CA 1
ATOM 928 C C . GLY A 1 120 ? 17.288 -8.381 -6.776 1.00 75.25 120 GLY A C 1
ATOM 929 O O . GLY A 1 120 ? 18.336 -7.748 -6.798 1.00 75.25 120 GLY A O 1
ATOM 930 N N . ASN A 1 121 ? 16.878 -9.102 -7.824 1.00 81.00 121 ASN A N 1
ATOM 931 C CA . ASN A 1 121 ? 17.674 -9.230 -9.047 1.00 81.00 121 ASN A CA 1
ATOM 932 C C . ASN A 1 121 ? 17.497 -8.043 -10.008 1.00 81.00 121 ASN A C 1
ATOM 934 O O . ASN A 1 121 ? 17.941 -8.122 -11.153 1.00 81.00 121 ASN A O 1
ATOM 938 N N . CYS A 1 122 ? 16.761 -7.000 -9.618 1.00 81.81 122 CYS A N 1
ATOM 939 C CA . CYS A 1 122 ? 16.463 -5.854 -10.470 1.00 81.81 122 CYS A CA 1
ATOM 940 C C . CYS A 1 122 ? 17.679 -4.932 -10.584 1.00 81.81 122 CYS A C 1
ATOM 942 O O . CYS A 1 122 ? 18.222 -4.487 -9.576 1.00 81.81 122 CYS A O 1
ATOM 944 N N . GLN A 1 123 ? 18.098 -4.641 -11.817 1.00 84.38 123 GLN A N 1
ATOM 945 C CA . GLN A 1 123 ? 19.123 -3.627 -12.063 1.00 84.38 123 GLN A CA 1
ATOM 946 C C . GLN A 1 123 ? 18.592 -2.234 -11.681 1.00 84.38 123 GLN A C 1
ATOM 948 O O . GLN A 1 123 ? 17.382 -2.019 -11.577 1.00 84.38 123 GLN A O 1
ATOM 953 N N . SER A 1 124 ? 19.481 -1.258 -11.488 1.00 85.19 124 SER A N 1
ATOM 954 C CA . SER A 1 124 ? 19.099 0.103 -11.069 1.00 85.19 124 SER A CA 1
ATOM 955 C C . SER A 1 124 ? 18.080 0.767 -12.009 1.00 85.19 124 SER A C 1
ATOM 957 O O . SER A 1 124 ? 17.180 1.477 -11.545 1.00 85.19 124 SER A O 1
ATOM 959 N N . ASN A 1 125 ? 18.182 0.483 -13.308 1.00 88.56 125 ASN A N 1
ATOM 960 C CA . ASN A 1 125 ? 17.312 0.946 -14.388 1.00 88.56 125 ASN A CA 1
ATOM 961 C C . ASN A 1 125 ? 16.197 -0.049 -14.755 1.00 88.56 125 ASN A C 1
ATOM 963 O O . ASN A 1 125 ? 15.521 0.131 -15.763 1.00 88.56 125 ASN A O 1
ATOM 967 N N . GLU A 1 126 ? 15.979 -1.098 -13.967 1.00 89.12 126 GLU A N 1
ATOM 968 C CA . GLU A 1 126 ? 14.888 -2.047 -14.173 1.00 89.12 126 GLU A CA 1
ATOM 969 C C . GLU A 1 126 ? 13.816 -1.892 -13.092 1.00 89.12 126 GLU A C 1
ATOM 971 O O . GLU A 1 126 ? 14.066 -1.453 -11.964 1.00 89.12 126 GLU A O 1
ATOM 976 N N . ARG A 1 127 ? 12.578 -2.244 -13.441 1.00 87.25 127 ARG A N 1
ATOM 977 C CA . ARG A 1 127 ? 11.432 -2.294 -12.526 1.00 87.25 127 ARG A CA 1
ATOM 978 C C . ARG A 1 127 ? 10.551 -3.497 -12.862 1.00 87.25 127 ARG A C 1
ATOM 980 O O . ARG A 1 127 ? 10.524 -3.960 -14.000 1.00 87.25 127 ARG A O 1
ATOM 987 N N . VAL A 1 128 ? 9.782 -3.977 -11.884 1.00 87.88 128 VAL A N 1
ATOM 988 C CA . VAL A 1 128 ? 8.761 -5.028 -12.063 1.00 87.88 128 VAL A CA 1
ATOM 989 C C . VAL A 1 128 ? 7.373 -4.397 -11.972 1.00 87.88 128 VAL A C 1
ATOM 991 O O . VAL A 1 128 ? 7.065 -3.708 -10.999 1.00 87.88 128 VAL A O 1
ATOM 994 N N . CYS A 1 129 ? 6.510 -4.628 -12.962 1.00 86.56 129 CYS A N 1
ATOM 995 C CA . CYS A 1 129 ? 5.140 -4.115 -12.925 1.00 86.56 129 CYS A CA 1
ATOM 996 C C . CYS A 1 129 ? 4.281 -4.902 -11.923 1.00 86.56 129 CYS A C 1
ATOM 998 O O . CYS A 1 129 ? 4.120 -6.111 -12.059 1.00 86.56 129 CYS A O 1
ATOM 1000 N N . CYS A 1 130 ? 3.635 -4.221 -10.971 1.00 82.44 130 CYS A N 1
ATOM 1001 C CA . CYS A 1 130 ? 2.732 -4.860 -10.003 1.00 82.44 130 CYS A CA 1
ATOM 1002 C C . CYS A 1 130 ? 1.448 -5.443 -10.627 1.00 82.44 130 CYS A C 1
ATOM 1004 O O . CYS A 1 130 ? 0.771 -6.242 -9.986 1.00 82.44 130 CYS A O 1
ATOM 1006 N N . ARG A 1 131 ? 1.098 -5.046 -11.862 1.00 85.00 131 ARG A N 1
ATOM 1007 C CA . ARG A 1 131 ? -0.119 -5.494 -12.556 1.00 85.00 131 ARG A CA 1
A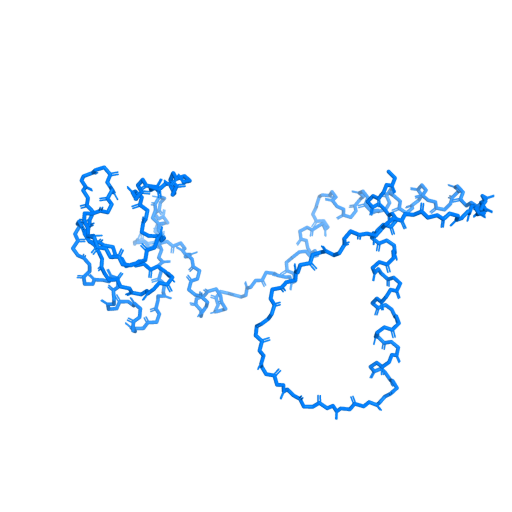TOM 1008 C C . ARG A 1 131 ? 0.120 -6.696 -13.464 1.00 85.00 131 ARG A C 1
ATOM 1010 O O . ARG A 1 131 ? -0.646 -7.647 -13.391 1.00 85.00 131 ARG A O 1
ATOM 1017 N N . CYS A 1 132 ? 1.133 -6.638 -14.331 1.00 87.06 132 CYS A N 1
ATOM 1018 C CA . CYS A 1 132 ? 1.429 -7.718 -15.280 1.00 87.06 132 CYS A CA 1
ATOM 1019 C C . CYS A 1 132 ? 2.613 -8.604 -14.865 1.00 87.06 132 CYS A C 1
ATOM 1021 O O . CYS A 1 132 ? 2.860 -9.611 -15.516 1.00 87.06 132 CYS A O 1
ATOM 1023 N N . GLY A 1 133 ? 3.365 -8.240 -13.820 1.00 85.50 133 GLY A N 1
ATOM 1024 C CA . GLY A 1 133 ? 4.531 -8.994 -13.344 1.00 85.50 133 GLY A CA 1
ATOM 1025 C C . GLY A 1 133 ? 5.763 -8.915 -14.251 1.00 85.50 133 GLY A C 1
ATOM 1026 O O . GLY A 1 133 ? 6.815 -9.439 -13.900 1.00 85.50 133 GLY A O 1
ATOM 1027 N N . THR A 1 134 ? 5.666 -8.259 -15.409 1.00 87.38 134 THR A N 1
ATOM 1028 C CA . THR A 1 134 ? 6.767 -8.161 -16.373 1.00 87.38 134 THR A CA 1
ATOM 1029 C C . THR A 1 134 ? 7.824 -7.161 -15.907 1.00 87.38 134 THR A C 1
ATOM 1031 O O . THR A 1 134 ? 7.500 -6.103 -15.355 1.00 87.38 134 THR A O 1
ATOM 1034 N N . ARG A 1 135 ? 9.093 -7.489 -16.164 1.00 88.50 135 ARG A N 1
ATOM 1035 C CA . ARG A 1 135 ? 10.225 -6.573 -15.993 1.00 88.50 135 ARG A CA 1
ATOM 1036 C C . ARG A 1 135 ? 10.284 -5.595 -17.160 1.00 88.50 135 ARG A C 1
ATOM 1038 O O . ARG A 1 135 ? 10.078 -5.988 -18.307 1.00 88.50 135 ARG A O 1
ATOM 1045 N N . PHE A 1 136 ? 10.556 -4.332 -16.872 1.00 88.38 136 PHE A N 1
ATOM 1046 C CA . PHE A 1 136 ? 10.745 -3.301 -17.885 1.00 88.38 136 PHE A CA 1
ATOM 1047 C C . PHE A 1 136 ? 11.868 -2.353 -17.483 1.00 88.38 136 PHE A C 1
ATOM 1049 O O . PHE A 1 136 ? 12.151 -2.167 -16.298 1.00 88.38 136 PHE A O 1
ATOM 1056 N N . LEU A 1 137 ? 12.494 -1.764 -18.494 1.00 90.00 137 LEU A N 1
ATOM 1057 C CA . LEU A 1 137 ? 13.560 -0.788 -18.330 1.00 90.00 137 LEU A CA 1
ATOM 1058 C C . LEU A 1 137 ? 12.969 0.609 -18.162 1.00 90.00 137 LEU A C 1
ATOM 1060 O O . LEU A 1 137 ? 11.951 0.935 -18.784 1.00 90.00 137 LEU A O 1
ATOM 1064 N N . VAL A 1 138 ? 13.626 1.423 -17.347 1.00 89.94 138 VAL A N 1
ATOM 1065 C CA . VAL A 1 138 ? 13.299 2.825 -17.109 1.00 89.94 138 VAL A CA 1
ATOM 1066 C C . VAL A 1 138 ? 14.494 3.720 -17.410 1.00 89.94 138 VAL A C 1
ATOM 1068 O O . VAL A 1 138 ? 15.642 3.321 -17.227 1.00 89.94 138 VAL A O 1
ATOM 1071 N N . ASP A 1 139 ? 14.203 4.923 -17.888 1.00 88.88 139 ASP A N 1
ATOM 1072 C CA . ASP A 1 139 ? 15.185 5.989 -18.076 1.00 88.88 139 ASP A CA 1
ATOM 1073 C C . ASP A 1 139 ? 15.617 6.605 -16.728 1.00 88.88 139 ASP A C 1
ATOM 1075 O O . ASP A 1 139 ? 15.047 6.288 -15.679 1.00 88.88 139 ASP A O 1
ATOM 1079 N N . GLU A 1 140 ? 16.570 7.535 -16.742 1.00 88.38 140 GLU A N 1
ATOM 1080 C CA . GLU A 1 140 ? 17.039 8.283 -15.564 1.00 88.38 140 GLU A CA 1
ATOM 1081 C C . GLU A 1 140 ? 15.901 9.037 -14.857 1.00 88.38 140 GLU A C 1
ATOM 1083 O O . GLU A 1 140 ? 15.838 9.101 -13.630 1.00 88.38 140 GLU A O 1
ATOM 1088 N N . TYR A 1 141 ? 14.943 9.544 -15.634 1.00 84.19 141 TYR A N 1
ATOM 1089 C CA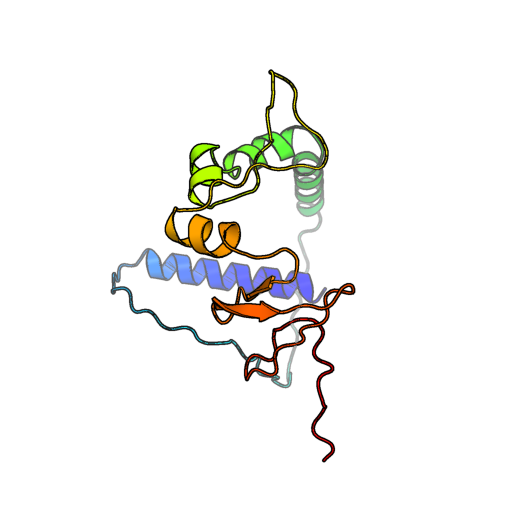 . TYR A 1 141 ? 13.725 10.184 -15.129 1.00 84.19 141 TYR A CA 1
ATOM 1090 C C . TYR A 1 141 ? 12.625 9.184 -14.744 1.00 84.19 141 TYR A C 1
ATOM 1092 O O . TYR A 1 141 ? 11.553 9.579 -14.283 1.00 84.19 141 TYR A O 1
ATOM 1100 N N . GLY A 1 142 ? 12.860 7.891 -14.969 1.00 83.19 142 GLY A N 1
ATOM 1101 C CA . GLY A 1 142 ? 11.944 6.817 -14.624 1.00 83.19 142 GLY A CA 1
ATOM 1102 C C . GLY A 1 142 ? 10.949 6.402 -15.716 1.00 83.19 142 GLY A C 1
ATOM 1103 O O . GLY A 1 142 ? 10.198 5.443 -15.548 1.00 83.19 142 GLY A O 1
ATOM 1104 N N . TYR A 1 143 ? 10.933 7.065 -16.869 1.00 85.25 143 TYR A N 1
ATOM 1105 C CA . TYR A 1 143 ? 10.017 6.701 -17.953 1.00 85.25 143 TYR A CA 1
ATOM 1106 C C . TYR A 1 143 ? 10.305 5.296 -18.489 1.00 85.25 143 TYR A C 1
ATOM 1108 O O . TYR A 1 143 ? 11.455 4.957 -18.753 1.00 85.25 143 TYR A O 1
ATOM 1116 N N . SER A 1 144 ? 9.264 4.481 -18.691 1.00 87.12 144 SER A N 1
ATOM 1117 C CA . SER A 1 144 ? 9.435 3.143 -19.262 1.00 87.12 144 SER A CA 1
ATOM 1118 C C . SER A 1 144 ? 9.985 3.207 -20.693 1.00 87.12 144 SER A C 1
ATOM 1120 O O . SER A 1 144 ? 9.322 3.747 -21.581 1.00 87.12 144 SER A O 1
ATOM 1122 N N . LEU A 1 145 ? 11.137 2.585 -20.934 1.00 85.19 145 LEU A N 1
ATOM 1123 C CA . LEU A 1 145 ? 11.748 2.451 -22.262 1.00 85.19 145 LEU A CA 1
ATOM 1124 C C . LEU A 1 145 ? 11.168 1.262 -23.043 1.00 85.19 145 LEU A C 1
ATOM 1126 O O . LEU A 1 145 ? 11.148 1.253 -24.273 1.00 85.19 145 LEU A O 1
ATOM 1130 N N . THR A 1 146 ? 10.666 0.246 -22.335 1.00 76.62 146 THR A N 1
ATOM 1131 C CA . THR A 1 146 ? 10.137 -0.975 -22.953 1.00 76.62 146 THR A CA 1
ATOM 1132 C C . THR A 1 146 ? 8.756 -0.743 -23.574 1.00 76.62 146 THR A C 1
ATOM 1134 O O . THR A 1 146 ? 7.758 -0.513 -22.875 1.00 76.62 146 THR A O 1
ATOM 1137 N N . GLN A 1 147 ? 8.666 -0.886 -24.898 1.00 71.06 147 GLN A N 1
ATOM 1138 C CA . GLN A 1 147 ? 7.388 -0.958 -25.604 1.00 71.06 147 GLN A CA 1
ATOM 1139 C C . GLN A 1 147 ? 6.735 -2.320 -25.337 1.00 71.06 147 GLN A C 1
ATOM 1141 O O . GLN A 1 147 ? 7.114 -3.334 -25.906 1.00 71.06 147 GLN A O 1
ATOM 1146 N N . GLY A 1 148 ? 5.771 -2.339 -24.418 1.00 72.38 148 GLY A N 1
ATOM 1147 C CA . GLY A 1 148 ? 4.961 -3.521 -24.099 1.00 72.38 148 GLY A CA 1
ATOM 1148 C C . GLY A 1 148 ? 3.460 -3.252 -24.193 1.00 72.38 148 GLY A C 1
ATOM 1149 O O . GLY A 1 148 ? 3.032 -2.097 -24.244 1.00 72.38 148 GLY A O 1
ATOM 1150 N N . GLU A 1 149 ? 2.652 -4.305 -24.133 1.00 79.12 149 GLU A N 1
ATOM 1151 C CA . GLU A 1 149 ? 1.182 -4.216 -24.157 1.00 79.12 149 GLU A CA 1
ATOM 1152 C C . GLU A 1 149 ? 0.601 -3.607 -22.871 1.00 79.12 149 GLU A C 1
ATOM 1154 O O . GLU A 1 149 ? -0.467 -2.997 -22.878 1.00 79.12 149 GLU A O 1
ATOM 1159 N N . CYS A 1 150 ? 1.324 -3.722 -21.752 1.00 84.31 150 CYS A N 1
ATOM 1160 C CA . CYS A 1 150 ? 0.874 -3.193 -20.472 1.00 84.31 150 CYS A CA 1
ATOM 1161 C C . CYS A 1 150 ? 0.845 -1.657 -20.484 1.00 84.31 150 CYS A C 1
ATOM 1163 O O . CYS A 1 150 ? 1.885 -0.993 -20.542 1.00 84.31 150 CYS A O 1
ATOM 1165 N N . ILE A 1 151 ? -0.355 -1.083 -20.385 1.00 83.38 151 ILE A N 1
ATOM 1166 C CA . ILE A 1 151 ? -0.584 0.369 -20.304 1.00 83.38 151 ILE A CA 1
ATOM 1167 C C . ILE A 1 151 ? -0.253 0.963 -18.926 1.00 83.38 151 ILE A C 1
ATOM 1169 O O . ILE A 1 151 ? -0.215 2.178 -18.779 1.00 83.38 151 ILE A O 1
ATOM 1173 N N . TYR A 1 152 ? -0.011 0.112 -17.923 1.00 81.62 152 TYR A N 1
ATOM 1174 C CA . TYR A 1 152 ? 0.296 0.510 -16.543 1.00 81.62 152 TYR A CA 1
ATOM 1175 C C . TYR A 1 152 ? 1.799 0.638 -16.271 1.00 81.62 152 TYR A C 1
ATOM 1177 O O . TYR A 1 152 ? 2.205 0.862 -15.131 1.00 81.62 152 TYR A O 1
ATOM 1185 N N . HIS A 1 153 ? 2.642 0.486 -17.295 1.00 85.69 153 HIS A N 1
ATOM 1186 C CA . HIS A 1 153 ? 4.036 0.903 -17.192 1.00 85.69 153 HIS A CA 1
ATOM 1187 C C . HIS A 1 153 ? 4.045 2.431 -17.152 1.00 85.69 153 HIS A C 1
ATOM 1189 O O . HIS A 1 153 ? 3.691 3.100 -18.124 1.00 85.69 153 HIS A O 1
ATOM 1195 N N . TRP A 1 154 ? 4.352 2.965 -15.974 1.00 73.12 154 TRP A N 1
ATOM 1196 C CA . TRP A 1 154 ? 4.403 4.394 -15.719 1.00 73.12 154 TRP A CA 1
ATOM 1197 C C . TRP A 1 154 ? 5.361 5.080 -16.700 1.00 73.12 154 TRP A C 1
ATOM 1199 O O . TRP A 1 154 ? 6.362 4.512 -17.135 1.00 73.12 154 TRP A O 1
ATOM 1209 N N . GLY A 1 155 ? 5.004 6.297 -17.102 1.00 64.69 155 GLY A N 1
ATOM 1210 C CA . GLY A 1 155 ? 5.760 7.045 -18.100 1.00 64.69 155 GLY A CA 1
ATOM 1211 C C . GLY A 1 155 ? 5.375 6.781 -19.560 1.00 64.69 155 GLY A C 1
ATOM 1212 O O . GLY A 1 155 ? 5.879 7.460 -20.452 1.00 64.69 155 GLY A O 1
ATOM 1213 N N . LYS A 1 156 ? 4.427 5.880 -19.841 1.00 64.69 156 LYS A N 1
ATOM 1214 C CA . LYS A 1 156 ? 3.776 5.860 -21.155 1.00 64.69 156 LYS A CA 1
ATOM 1215 C C . LYS A 1 156 ? 2.846 7.059 -21.292 1.00 64.69 156 LYS A C 1
ATOM 1217 O O . LYS A 1 156 ? 1.805 7.122 -20.640 1.00 64.69 156 LYS A O 1
ATOM 1222 N N . ALA A 1 157 ? 3.176 7.977 -22.197 1.00 54.72 157 ALA A N 1
ATOM 1223 C CA . ALA A 1 157 ? 2.188 8.911 -22.712 1.00 54.72 157 ALA A CA 1
ATOM 1224 C C . ALA A 1 157 ? 1.073 8.087 -23.372 1.00 54.72 157 ALA A C 1
ATOM 1226 O O . ALA A 1 157 ? 1.301 7.405 -24.375 1.00 54.72 157 ALA A O 1
ATOM 1227 N N . VAL A 1 158 ? -0.124 8.098 -22.781 1.00 58.09 158 VAL A N 1
ATOM 1228 C CA . VAL A 1 158 ? -1.294 7.455 -23.380 1.00 58.09 158 VAL A CA 1
ATOM 1229 C C . VAL A 1 158 ? -1.540 8.165 -24.705 1.00 58.09 158 VAL A C 1
ATOM 1231 O O . VAL A 1 158 ? -2.024 9.296 -24.722 1.00 58.09 158 VAL A O 1
ATOM 1234 N N . LYS A 1 159 ? -1.200 7.514 -25.824 1.00 60.03 159 LYS A N 1
ATOM 1235 C CA . LYS A 1 159 ? -1.691 7.924 -27.139 1.00 60.03 159 LYS A CA 1
ATOM 1236 C C . LYS A 1 159 ? -3.200 7.701 -27.111 1.00 60.03 159 LYS A C 1
ATOM 1238 O O . LYS A 1 159 ? -3.681 6.604 -27.387 1.00 60.03 159 LYS A O 1
ATOM 1243 N N . GLN A 1 160 ? -3.933 8.719 -26.663 1.00 52.91 160 GLN A N 1
ATOM 1244 C CA . GLN A 1 160 ? -5.379 8.804 -26.821 1.00 52.91 160 GLN A CA 1
ATOM 1245 C C . GLN A 1 160 ? -5.676 8.456 -28.280 1.00 52.91 160 GLN A C 1
ATOM 1247 O O . GLN A 1 160 ? -5.042 9.006 -29.182 1.00 52.91 160 GLN A O 1
ATOM 1252 N N . ARG A 1 161 ? -6.583 7.504 -28.514 1.00 56.03 161 ARG A N 1
ATOM 1253 C CA . ARG A 1 161 ? -7.059 7.219 -29.868 1.00 56.03 161 ARG A CA 1
ATOM 1254 C C . ARG A 1 161 ? -7.732 8.497 -30.365 1.00 56.03 161 ARG A C 1
ATOM 1256 O O . ARG A 1 161 ? -8.817 8.830 -29.893 1.00 56.03 161 ARG A O 1
ATOM 1263 N N . SER A 1 162 ? -7.077 9.240 -31.255 1.00 58.59 162 SER A N 1
ATOM 1264 C CA . SER A 1 162 ? -7.780 10.235 -32.059 1.00 58.59 162 SER A CA 1
ATOM 1265 C C . SER A 1 162 ? -8.830 9.486 -32.876 1.00 58.59 162 SER A C 1
ATOM 1267 O O . SER A 1 162 ? -8.522 8.434 -33.439 1.00 58.59 162 SER A O 1
ATOM 1269 N N . LYS A 1 163 ? -10.056 10.004 -32.816 1.00 46.25 163 LYS A N 1
ATOM 1270 C CA . LYS A 1 163 ? -11.277 9.457 -33.414 1.00 46.25 163 LYS A CA 1
ATOM 1271 C C . LYS A 1 163 ? -11.130 9.138 -34.897 1.00 46.25 163 LYS A C 1
ATOM 1273 O O . LYS A 1 163 ? -10.475 9.945 -35.590 1.00 46.25 163 LYS A O 1
#

Organism: NCBI:txid31246